Protein AF-A0A023JEJ4-F1 (afdb_monomer_lite)

Radius of gyration: 18.6 Å; chains: 1; bounding box: 47×25×51 Å

Structure (mmCIF, N/CA/C/O backbone):
data_AF-A0A023JEJ4-F1
#
_entry.id   AF-A0A023JEJ4-F1
#
loop_
_atom_site.group_PDB
_atom_site.id
_atom_site.type_symbol
_atom_site.label_atom_id
_atom_site.label_alt_id
_atom_site.label_comp_id
_atom_site.label_asym_id
_atom_site.label_entity_id
_atom_site.label_seq_id
_atom_site.pdbx_PDB_ins_code
_atom_site.Cartn_x
_atom_site.Cartn_y
_atom_site.Cartn_z
_atom_site.occupancy
_atom_site.B_iso_or_equiv
_atom_site.auth_seq_id
_atom_site.auth_comp_id
_atom_site.auth_asym_id
_atom_site.auth_atom_id
_atom_site.pdbx_PDB_model_num
ATOM 1 N N . MET A 1 1 ? -13.561 -10.469 8.570 1.00 60.84 1 MET A N 1
ATOM 2 C CA . MET A 1 1 ? -13.978 -9.433 9.534 1.00 60.84 1 MET A CA 1
ATOM 3 C C . MET A 1 1 ? -15.117 -8.644 8.912 1.00 60.84 1 MET A C 1
ATOM 5 O O . MET A 1 1 ? -14.986 -8.263 7.757 1.00 60.84 1 MET A O 1
ATOM 9 N N . HIS A 1 2 ? -16.227 -8.456 9.626 1.00 71.94 2 HIS A N 1
ATOM 10 C CA . HIS A 1 2 ? -17.332 -7.608 9.173 1.00 71.94 2 HIS A CA 1
ATOM 11 C C . HIS A 1 2 ? -17.099 -6.191 9.708 1.00 71.94 2 HIS A C 1
ATOM 13 O O . HIS A 1 2 ? -16.907 -6.022 10.910 1.00 71.94 2 HIS A O 1
ATOM 19 N N . TYR A 1 3 ? -17.030 -5.195 8.827 1.00 78.62 3 TYR A N 1
ATOM 20 C CA . TYR A 1 3 ? -16.796 -3.809 9.225 1.00 78.62 3 TYR A CA 1
ATOM 21 C C . TYR A 1 3 ? -18.061 -3.232 9.874 1.00 78.62 3 TYR A C 1
ATOM 23 O O . TYR A 1 3 ? -19.114 -3.211 9.244 1.00 78.62 3 TYR A O 1
ATOM 31 N N . ASN A 1 4 ? -17.961 -2.778 11.127 1.00 87.31 4 ASN A N 1
ATOM 32 C CA . ASN A 1 4 ? -19.052 -2.148 11.864 1.00 87.31 4 ASN A CA 1
ATOM 33 C C . ASN A 1 4 ? -18.646 -0.713 12.216 1.00 87.31 4 ASN A C 1
ATOM 35 O O . ASN A 1 4 ? -17.818 -0.487 13.099 1.00 87.31 4 ASN A O 1
ATOM 39 N N . LEU A 1 5 ? -19.247 0.242 11.508 1.00 84.81 5 LEU A N 1
ATOM 40 C CA . LEU A 1 5 ? -18.954 1.666 11.628 1.00 84.81 5 LEU A CA 1
ATOM 41 C C . LEU A 1 5 ? -19.220 2.203 13.041 1.00 84.81 5 LEU A C 1
ATOM 43 O O . LEU A 1 5 ? -18.373 2.880 13.619 1.00 84.81 5 LEU A O 1
ATOM 47 N N . GLU A 1 6 ? -20.379 1.887 13.621 1.00 88.12 6 GLU A N 1
ATOM 48 C CA . GLU A 1 6 ? -20.760 2.371 14.953 1.00 88.12 6 GLU A CA 1
ATOM 49 C C . GLU A 1 6 ? -19.784 1.874 16.021 1.00 88.12 6 GLU A C 1
ATOM 51 O O . GLU A 1 6 ? -19.322 2.644 16.870 1.00 88.12 6 GLU A O 1
ATOM 56 N N . LYS A 1 7 ? -19.413 0.591 15.938 1.00 91.94 7 LYS A N 1
ATOM 57 C CA . LYS A 1 7 ? -18.435 -0.012 16.841 1.00 91.94 7 LYS A CA 1
ATOM 58 C C . LYS A 1 7 ? -17.049 0.595 16.651 1.00 91.94 7 LYS A C 1
ATOM 60 O O . LYS A 1 7 ? -16.415 0.932 17.646 1.00 91.94 7 LYS A O 1
ATOM 65 N N . PHE A 1 8 ? -16.608 0.803 15.409 1.00 91.19 8 PHE A N 1
ATOM 66 C CA . PHE A 1 8 ? -15.349 1.490 15.120 1.00 91.19 8 PHE A CA 1
ATOM 67 C C . PHE A 1 8 ? -15.288 2.861 15.804 1.00 91.19 8 PHE A C 1
ATOM 69 O O . PHE A 1 8 ? -14.339 3.141 16.532 1.00 91.19 8 PHE A O 1
ATOM 76 N N . PHE A 1 9 ? -16.325 3.690 15.660 1.00 88.19 9 PHE A N 1
ATOM 77 C CA . PHE A 1 9 ? -16.355 5.016 16.282 1.00 88.19 9 PHE A CA 1
ATOM 78 C C . PHE A 1 9 ? -16.380 4.979 17.806 1.00 88.19 9 PHE A C 1
ATOM 80 O O . PHE A 1 9 ? -15.758 5.825 18.454 1.00 88.19 9 PHE A O 1
ATOM 87 N N . LYS A 1 10 ? -17.080 4.005 18.393 1.00 92.38 10 LYS A N 1
ATOM 88 C CA . LYS A 1 10 ? -17.046 3.787 19.841 1.00 92.38 10 LYS A CA 1
ATOM 89 C C . LYS A 1 10 ? -15.619 3.482 20.309 1.00 92.38 10 LYS A C 1
ATOM 91 O O . LYS A 1 10 ? -15.149 4.127 21.244 1.00 92.38 10 LYS A O 1
ATOM 96 N N . LEU A 1 11 ? -14.929 2.578 19.614 1.00 93.88 11 LEU A N 1
ATOM 97 C CA . LEU A 1 11 ? -13.554 2.184 19.921 1.00 93.88 11 LEU A CA 1
ATOM 98 C C . LEU A 1 11 ? -12.563 3.345 19.745 1.00 93.88 11 LEU A C 1
ATOM 100 O O . LEU A 1 11 ? -11.691 3.531 20.590 1.00 93.88 11 LEU A O 1
ATOM 104 N N . VAL A 1 12 ? -12.726 4.177 18.708 1.00 91.50 12 VAL A N 1
ATOM 105 C CA . VAL A 1 12 ? -11.920 5.400 18.522 1.00 91.50 12 VAL A CA 1
ATOM 106 C C . VAL A 1 12 ? -12.085 6.342 19.718 1.00 91.50 12 VAL A C 1
ATOM 108 O O . VAL A 1 12 ? -11.093 6.730 20.331 1.00 91.50 12 VAL A O 1
ATOM 111 N N . LYS A 1 13 ? -13.327 6.643 20.122 1.00 91.50 13 LYS A N 1
ATOM 112 C CA . LYS A 1 13 ? -13.599 7.507 21.286 1.00 91.50 13 LYS A CA 1
ATOM 113 C C . LYS A 1 13 ? -13.030 6.931 22.585 1.00 91.50 13 LYS A C 1
ATOM 115 O O . LYS A 1 13 ? -12.508 7.679 23.407 1.00 91.50 13 LYS A O 1
ATOM 120 N N . GLN A 1 14 ? -13.124 5.614 22.780 1.00 93.56 14 GLN A N 1
ATOM 121 C CA . GLN A 1 14 ? -12.527 4.938 23.935 1.00 93.56 14 GLN A CA 1
ATOM 122 C C . GLN A 1 14 ? -10.999 5.074 23.930 1.00 93.56 14 GLN A C 1
ATOM 124 O O . GLN A 1 14 ? -10.422 5.448 24.950 1.00 93.56 14 GLN A O 1
ATOM 129 N N . SER A 1 15 ? -10.350 4.845 22.784 1.00 92.50 15 SER A N 1
ATOM 130 C CA . SER A 1 15 ? -8.903 5.027 22.633 1.00 92.50 15 SER A CA 1
ATOM 131 C C . SER A 1 15 ? -8.467 6.462 22.940 1.00 92.50 15 SER A C 1
ATOM 133 O O . SER A 1 15 ? -7.445 6.659 23.597 1.00 92.50 15 SER A O 1
ATOM 135 N N . ASP A 1 16 ? -9.218 7.465 22.483 1.00 91.69 16 ASP A N 1
ATOM 136 C CA . ASP A 1 16 ? -8.900 8.872 22.748 1.00 91.69 16 ASP A CA 1
ATOM 137 C C . ASP A 1 16 ? -9.103 9.247 24.223 1.00 91.69 16 ASP A C 1
ATOM 139 O O . ASP A 1 16 ? -8.297 9.993 24.780 1.00 91.69 16 ASP A O 1
ATOM 143 N N . ASN A 1 17 ? -10.107 8.673 24.895 1.00 93.94 17 ASN A N 1
ATOM 144 C CA . ASN A 1 17 ? -10.289 8.846 26.337 1.00 93.94 17 ASN A CA 1
ATOM 145 C C . ASN A 1 17 ? -9.079 8.313 27.123 1.00 93.94 17 ASN A C 1
ATOM 147 O O . ASN A 1 17 ? -8.536 9.031 27.960 1.00 93.94 17 ASN A O 1
ATOM 151 N N . PHE A 1 18 ? -8.590 7.109 26.804 1.00 92.88 18 PHE A N 1
ATOM 152 C CA . PHE A 1 18 ? -7.376 6.568 27.430 1.00 92.88 18 PHE A CA 1
ATOM 153 C C . PHE A 1 18 ? -6.158 7.477 27.212 1.00 92.88 18 PHE A C 1
ATOM 155 O O . PHE A 1 18 ? -5.448 7.793 28.167 1.00 92.88 18 PHE A O 1
ATOM 162 N N . ARG A 1 19 ? -5.963 7.982 25.985 1.00 90.81 19 ARG A N 1
ATOM 163 C CA . ARG A 1 19 ? -4.881 8.937 25.681 1.00 90.81 19 ARG A CA 1
ATOM 164 C C . ARG A 1 19 ? -4.990 10.224 26.496 1.00 90.81 19 ARG A C 1
ATOM 166 O O . ARG A 1 19 ? -3.980 10.701 26.999 1.00 90.81 19 ARG A O 1
ATOM 173 N N . SER A 1 20 ? -6.199 10.765 26.663 1.00 93.19 20 SER A N 1
ATOM 174 C CA . SER A 1 20 ? -6.434 11.982 27.459 1.00 93.19 20 SER A CA 1
ATOM 175 C C . SER A 1 20 ? -6.088 11.816 28.946 1.00 93.19 20 SER A C 1
ATOM 177 O O . SER A 1 20 ? -5.822 12.795 29.636 1.00 93.19 20 SER A O 1
ATOM 179 N N . GLN A 1 21 ? -6.045 10.571 29.424 1.00 94.00 21 GLN A N 1
ATOM 180 C CA . GLN A 1 21 ? -5.665 10.196 30.785 1.00 94.00 21 GLN A CA 1
ATOM 181 C C . GLN A 1 21 ? -4.184 9.785 30.895 1.00 94.00 21 GLN A C 1
ATOM 183 O O . GLN A 1 21 ? -3.783 9.217 31.907 1.00 94.00 21 GLN A O 1
ATOM 188 N N . ASN A 1 22 ? -3.364 10.050 29.867 1.00 92.75 22 ASN A N 1
ATOM 189 C CA . ASN A 1 22 ? -1.965 9.612 29.770 1.00 92.75 22 ASN A CA 1
ATOM 190 C C . ASN A 1 22 ? -1.769 8.088 29.916 1.00 92.75 22 ASN A C 1
ATOM 192 O O . ASN A 1 22 ? -0.703 7.636 30.332 1.00 92.75 22 ASN A O 1
ATOM 196 N N . THR A 1 23 ? -2.771 7.288 29.542 1.00 94.25 23 THR A N 1
ATOM 197 C CA . THR A 1 23 ? -2.645 5.829 29.409 1.00 94.25 23 THR A CA 1
ATOM 198 C C . THR A 1 23 ? -2.892 5.402 27.954 1.00 94.25 23 THR A C 1
ATOM 200 O O . THR A 1 23 ? -3.078 6.223 27.052 1.00 94.25 23 THR A O 1
ATOM 203 N N . SER A 1 24 ? -2.843 4.098 27.691 1.00 91.31 24 SER A N 1
ATOM 204 C CA . SER A 1 24 ? -3.059 3.510 26.375 1.00 91.31 24 SER A CA 1
ATOM 205 C C . SER A 1 24 ? -4.074 2.386 26.450 1.00 91.31 24 SER A C 1
ATOM 207 O O . SER A 1 24 ? -3.960 1.482 27.274 1.00 91.31 24 SER A O 1
ATOM 209 N N . MET A 1 25 ? -4.996 2.377 25.488 1.00 93.81 25 MET A N 1
ATOM 210 C CA . MET A 1 25 ? -5.942 1.282 25.294 1.00 93.81 25 MET A CA 1
ATOM 211 C C . MET A 1 25 ? -5.242 -0.080 25.175 1.00 93.81 25 MET A C 1
ATOM 213 O O . MET A 1 25 ? -5.768 -1.078 25.639 1.00 93.81 25 MET A O 1
ATOM 217 N N . TYR A 1 26 ? -4.023 -0.129 24.627 1.00 92.69 26 TYR A N 1
ATOM 218 C CA . TYR A 1 26 ? -3.241 -1.366 24.550 1.00 92.69 26 TYR A CA 1
ATOM 219 C C . TYR A 1 26 ? -2.913 -1.968 25.927 1.00 92.69 26 TYR A C 1
ATOM 221 O O . TYR A 1 26 ? -2.804 -3.187 26.061 1.00 92.69 26 TYR A O 1
ATOM 229 N N . HIS A 1 27 ? -2.720 -1.132 26.948 1.00 92.12 27 HIS A N 1
ATOM 230 C CA . HIS A 1 27 ? -2.411 -1.597 28.298 1.00 92.12 27 HIS A CA 1
ATOM 231 C C . HIS A 1 27 ? -3.674 -1.930 29.093 1.00 92.12 27 HIS A C 1
ATOM 233 O O . HIS A 1 27 ? -3.670 -2.916 29.825 1.00 92.12 27 HIS A O 1
ATOM 239 N N . GLU A 1 28 ? -4.739 -1.153 28.898 1.00 93.38 28 GLU A N 1
ATOM 240 C CA . GLU A 1 28 ? -5.972 -1.243 29.688 1.00 93.38 28 GLU A CA 1
ATOM 241 C C . GLU A 1 28 ? -6.990 -2.243 29.112 1.00 93.38 28 GLU A C 1
ATOM 243 O O . GLU A 1 28 ? -7.629 -2.980 29.859 1.00 93.38 28 GLU A O 1
ATOM 248 N N . ASP A 1 29 ? -7.130 -2.306 27.783 1.00 92.69 29 ASP A N 1
ATOM 249 C CA . ASP A 1 29 ? -8.083 -3.177 27.087 1.00 92.69 29 ASP A CA 1
ATOM 250 C C . ASP A 1 29 ? -7.527 -3.660 25.737 1.00 92.69 29 ASP A C 1
ATOM 252 O O . ASP A 1 29 ? -7.792 -3.117 24.658 1.00 92.69 29 ASP A O 1
ATOM 256 N N . LYS A 1 30 ? -6.730 -4.731 25.801 1.00 94.56 30 LYS A N 1
ATOM 257 C CA . LYS A 1 30 ? -6.097 -5.338 24.622 1.00 94.56 30 LYS A CA 1
ATOM 258 C C . LYS A 1 30 ? -7.101 -5.825 23.584 1.00 94.56 30 LYS A C 1
ATOM 260 O O . LYS A 1 30 ? -6.799 -5.768 22.395 1.00 94.56 30 LYS A O 1
ATOM 265 N N . THR A 1 31 ? -8.248 -6.343 24.014 1.00 94.81 31 THR A N 1
ATOM 266 C CA . THR A 1 31 ? -9.234 -6.933 23.101 1.00 94.81 31 THR A CA 1
ATOM 267 C C . THR A 1 31 ? -9.816 -5.848 22.212 1.00 94.81 31 THR A C 1
ATOM 269 O O . THR A 1 31 ? -9.729 -5.946 20.986 1.00 94.81 31 THR A O 1
ATOM 272 N N . ASP A 1 32 ? -10.316 -4.778 22.829 1.00 94.56 32 ASP A N 1
ATOM 273 C CA . ASP A 1 32 ? -10.882 -3.651 22.099 1.00 94.56 32 ASP A CA 1
ATOM 274 C C . ASP A 1 32 ? -9.792 -2.900 21.303 1.00 94.56 32 ASP A C 1
ATOM 276 O O . ASP A 1 32 ? -10.049 -2.444 20.187 1.00 94.56 32 ASP A O 1
ATOM 280 N N . PHE A 1 33 ? -8.545 -2.847 21.797 1.00 94.81 33 PHE A N 1
ATOM 281 C CA . PHE A 1 33 ? -7.407 -2.316 21.036 1.00 94.81 33 PHE A CA 1
ATOM 282 C C . PHE A 1 33 ? -7.146 -3.095 19.738 1.00 94.81 33 PHE A C 1
ATOM 284 O O . PHE A 1 33 ? -7.029 -2.496 18.667 1.00 94.81 33 PHE A O 1
ATOM 291 N N . PHE A 1 34 ? -7.043 -4.427 19.804 1.00 95.00 34 PHE A N 1
ATOM 292 C CA . PHE A 1 34 ? -6.793 -5.239 18.610 1.00 95.00 34 PHE A CA 1
ATOM 293 C C . PHE A 1 34 ? -7.977 -5.212 17.647 1.00 95.00 34 PHE A C 1
ATOM 295 O O . PHE A 1 34 ? -7.781 -5.237 16.429 1.00 95.00 34 PHE A O 1
ATOM 302 N N . GLU A 1 35 ? -9.198 -5.100 18.165 1.00 95.06 35 GLU A N 1
ATOM 303 C CA . GLU A 1 35 ? -10.361 -4.895 17.317 1.00 95.06 35 GLU A CA 1
ATOM 304 C C . GLU A 1 35 ? -10.312 -3.531 16.610 1.00 95.06 35 GLU A C 1
ATOM 306 O O . GLU A 1 35 ? -10.489 -3.471 15.389 1.00 95.06 35 GLU A O 1
ATOM 311 N N . LEU A 1 36 ? -9.984 -2.448 17.321 1.00 93.88 36 LEU A N 1
ATOM 312 C CA . LEU A 1 36 ? -9.784 -1.127 16.720 1.00 93.88 36 LEU A CA 1
ATOM 313 C C . LEU A 1 36 ? -8.715 -1.165 15.622 1.00 93.88 36 LEU A C 1
ATOM 315 O O . LEU A 1 36 ? -8.950 -0.676 14.514 1.00 93.88 36 LEU A O 1
ATOM 319 N N . LEU A 1 37 ? -7.570 -1.792 15.903 1.00 92.94 37 LEU A N 1
ATOM 320 C CA . LEU A 1 37 ? -6.488 -1.966 14.937 1.00 92.94 37 LEU A CA 1
ATOM 321 C C . LEU A 1 37 ? -6.970 -2.717 13.689 1.00 92.94 37 LEU A C 1
ATOM 323 O O . LEU A 1 37 ? -6.660 -2.322 12.566 1.00 92.94 37 LEU A O 1
ATOM 327 N N . SER A 1 38 ? -7.777 -3.765 13.865 1.00 93.12 38 SER A N 1
ATOM 328 C CA . SER A 1 38 ? -8.318 -4.529 12.740 1.00 93.12 38 SER A CA 1
ATOM 329 C C . SER A 1 38 ? -9.231 -3.685 11.838 1.00 93.12 38 SER A C 1
ATOM 331 O O . SER A 1 38 ? -9.120 -3.772 10.612 1.00 93.12 38 SER A O 1
ATOM 333 N N . TYR A 1 39 ? -10.054 -2.791 12.406 1.00 92.00 39 TYR A N 1
ATOM 334 C CA . TYR A 1 39 ? -10.864 -1.853 11.616 1.00 92.00 39 TYR A CA 1
ATOM 335 C C . TYR A 1 39 ? -9.974 -0.860 10.864 1.00 92.00 39 TYR A C 1
ATOM 337 O O . TYR A 1 39 ? -10.194 -0.612 9.678 1.00 92.00 39 TYR A O 1
ATOM 345 N N . GLN A 1 40 ? -8.953 -0.318 11.534 1.00 91.81 40 GLN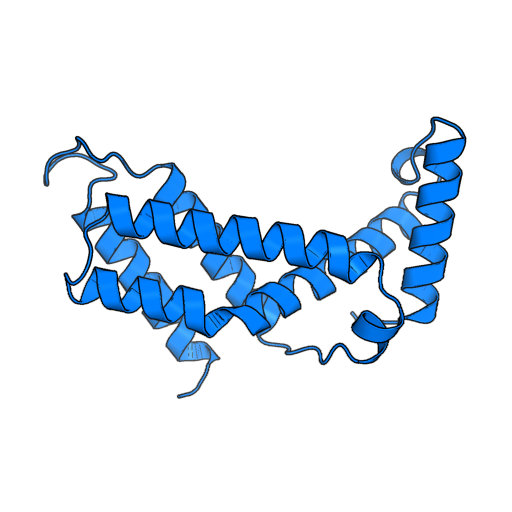 A N 1
ATOM 346 C CA . GLN A 1 40 ? -8.016 0.626 10.926 1.00 91.81 40 GLN A CA 1
ATOM 347 C C . GLN A 1 40 ? -7.276 0.001 9.740 1.00 91.81 40 GLN A C 1
ATOM 349 O O . GLN A 1 40 ? -7.192 0.634 8.693 1.00 91.81 40 GLN A O 1
ATOM 354 N N . ILE A 1 41 ? -6.822 -1.250 9.858 1.00 92.12 41 ILE A N 1
ATOM 355 C CA . ILE A 1 41 ? -6.171 -1.981 8.759 1.00 92.12 41 ILE A CA 1
ATOM 356 C C . ILE A 1 41 ? -7.107 -2.107 7.551 1.00 92.12 41 ILE A C 1
ATOM 358 O O . ILE A 1 41 ? -6.690 -1.873 6.418 1.00 92.12 41 ILE A O 1
ATOM 362 N N . VAL A 1 42 ? -8.383 -2.445 7.770 1.00 92.31 42 VAL A N 1
ATOM 363 C CA . VAL A 1 42 ? -9.371 -2.560 6.684 1.00 92.31 42 VAL A CA 1
ATOM 364 C C . VAL A 1 42 ? -9.576 -1.221 5.967 1.00 92.31 42 VAL A C 1
ATOM 366 O O . VAL A 1 42 ? -9.622 -1.200 4.734 1.00 92.31 42 VAL A O 1
ATOM 369 N N . ILE A 1 43 ? -9.659 -0.116 6.715 1.00 91.56 43 ILE A N 1
ATOM 370 C CA . ILE A 1 43 ? -9.781 1.238 6.156 1.00 91.56 43 ILE A CA 1
ATOM 371 C C . ILE A 1 43 ? -8.532 1.593 5.343 1.00 91.56 43 ILE A C 1
ATOM 373 O O . ILE A 1 43 ? -8.659 1.976 4.181 1.00 91.56 43 ILE A O 1
ATOM 377 N N . CYS A 1 44 ? -7.337 1.414 5.921 1.00 93.12 44 CYS A N 1
ATOM 378 C CA . CYS A 1 44 ? -6.067 1.692 5.249 1.00 93.12 44 CYS A CA 1
ATOM 379 C C . CYS A 1 44 ? -5.983 0.948 3.916 1.00 93.12 44 CYS A C 1
ATOM 381 O O . CYS A 1 44 ? -5.775 1.574 2.877 1.00 93.12 44 CYS A O 1
ATOM 383 N N . ASN A 1 45 ? -6.233 -0.365 3.928 1.00 94.75 45 ASN A N 1
ATOM 384 C CA . ASN A 1 45 ? -6.144 -1.184 2.725 1.00 94.75 45 ASN A CA 1
ATOM 385 C C . ASN A 1 45 ? -7.060 -0.665 1.607 1.00 94.75 45 ASN A C 1
ATOM 387 O O . ASN A 1 45 ? -6.672 -0.597 0.443 1.00 94.75 45 ASN A O 1
ATOM 391 N N . ASN A 1 46 ? -8.280 -0.257 1.958 1.00 93.50 46 ASN A N 1
ATOM 392 C CA . ASN A 1 46 ? -9.246 0.243 0.982 1.00 93.50 46 ASN A CA 1
ATOM 393 C C . ASN A 1 46 ? -8.898 1.621 0.426 1.00 93.50 46 ASN A C 1
ATOM 395 O O . ASN A 1 46 ? -9.223 1.912 -0.723 1.00 93.50 46 ASN A O 1
ATOM 399 N N . ILE A 1 47 ? -8.218 2.462 1.198 1.00 93.38 47 ILE A N 1
ATOM 400 C CA . ILE A 1 47 ? -7.745 3.751 0.694 1.00 93.38 47 ILE A CA 1
ATOM 401 C C . ILE A 1 47 ? -6.580 3.536 -0.280 1.00 93.38 47 ILE A C 1
ATOM 403 O O . ILE A 1 47 ? -6.627 4.064 -1.387 1.00 93.38 47 ILE A O 1
ATOM 407 N N . PHE A 1 48 ? -5.627 2.652 0.037 1.00 94.81 48 PHE A N 1
ATOM 408 C CA . PHE A 1 48 ? -4.611 2.214 -0.934 1.00 94.81 48 PHE A CA 1
ATOM 409 C C . PHE A 1 48 ? -5.238 1.641 -2.211 1.00 94.81 48 PHE A C 1
ATOM 411 O O . PHE A 1 48 ? -4.799 1.947 -3.317 1.00 94.81 48 PHE A O 1
ATOM 418 N N . TRP A 1 49 ? -6.304 0.849 -2.079 1.00 95.19 49 TRP A N 1
ATOM 419 C CA . TRP A 1 49 ? -7.035 0.320 -3.228 1.00 95.19 49 TRP A CA 1
ATOM 420 C C . TRP A 1 49 ? -7.671 1.410 -4.099 1.00 95.19 49 TRP A C 1
ATOM 422 O O . TRP A 1 49 ? -7.684 1.287 -5.326 1.00 95.19 49 TRP A O 1
ATOM 432 N N . LYS A 1 50 ? -8.191 2.490 -3.509 1.00 93.25 50 LYS A N 1
ATOM 433 C CA . LYS A 1 50 ? -8.727 3.631 -4.271 1.00 93.25 50 LYS A CA 1
ATOM 434 C C . LYS A 1 50 ? -7.636 4.332 -5.083 1.00 93.25 50 LYS A C 1
ATOM 436 O O . LYS A 1 50 ? -7.883 4.685 -6.232 1.00 93.25 50 LYS A O 1
ATOM 441 N N . GLU A 1 51 ? -6.424 4.412 -4.542 1.00 94.62 51 GLU A N 1
ATOM 442 C CA . GLU A 1 51 ? -5.253 5.008 -5.199 1.00 94.62 51 GLU A CA 1
ATOM 443 C C . GLU A 1 51 ? -4.517 4.050 -6.155 1.00 94.62 51 GLU A C 1
ATOM 445 O O . GLU A 1 51 ? -3.534 4.436 -6.787 1.00 94.62 51 GLU A O 1
ATOM 450 N N . ARG A 1 52 ? -4.987 2.802 -6.315 1.00 95.00 52 ARG A N 1
ATOM 451 C CA . ARG A 1 52 ? -4.265 1.729 -7.028 1.00 95.00 52 ARG A CA 1
ATOM 452 C C . ARG A 1 52 ? -3.757 2.102 -8.417 1.00 95.00 52 ARG A C 1
ATOM 454 O O . ARG A 1 52 ? -2.680 1.670 -8.812 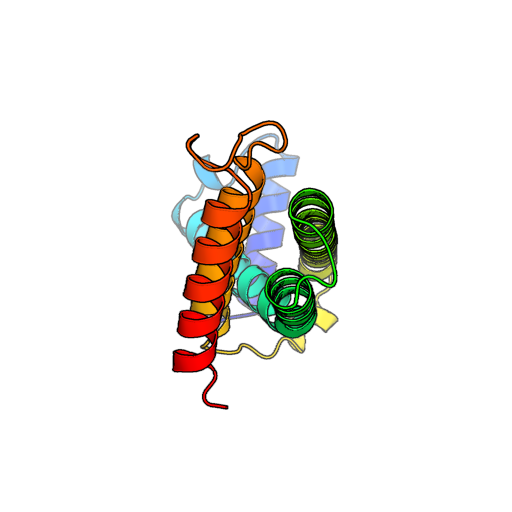1.00 95.00 52 ARG A O 1
ATOM 461 N N . PHE A 1 53 ? -4.527 2.890 -9.166 1.00 95.81 53 PHE A N 1
ATOM 462 C CA . PHE A 1 53 ? -4.160 3.250 -10.531 1.00 95.81 53 PHE A CA 1
ATOM 463 C C . PHE A 1 53 ? -2.974 4.209 -10.582 1.00 95.81 53 PHE A C 1
ATOM 465 O O . PHE A 1 53 ? -2.233 4.156 -11.557 1.00 95.81 53 PHE A O 1
ATOM 472 N N . LYS A 1 54 ? -2.743 5.017 -9.539 1.00 97.56 54 LYS A N 1
ATOM 473 C CA . LYS A 1 54 ? -1.542 5.857 -9.447 1.00 97.56 54 LYS A CA 1
ATOM 474 C C . LYS A 1 54 ? -0.298 4.983 -9.329 1.00 97.56 54 LYS A C 1
ATOM 476 O O . LYS A 1 54 ? 0.582 5.077 -10.171 1.00 97.56 54 LYS A O 1
ATOM 481 N N . PHE A 1 55 ? -0.299 4.034 -8.389 1.00 97.50 55 PHE A N 1
ATOM 482 C CA . PHE A 1 55 ? 0.786 3.056 -8.254 1.00 97.50 55 PHE A CA 1
ATOM 483 C C . PHE A 1 55 ? 1.024 2.278 -9.555 1.00 97.50 55 PHE A C 1
ATOM 485 O O . PHE A 1 55 ? 2.157 2.158 -10.005 1.00 97.50 55 PHE A O 1
ATOM 492 N N . ILE A 1 56 ? -0.041 1.756 -10.175 1.00 97.25 56 ILE A N 1
ATOM 493 C CA . ILE A 1 56 ? 0.064 0.994 -11.430 1.00 97.25 56 ILE A CA 1
ATOM 494 C C . ILE A 1 56 ? 0.635 1.852 -12.563 1.00 97.25 56 ILE A C 1
ATOM 496 O O . ILE A 1 56 ? 1.438 1.352 -13.345 1.00 97.25 56 ILE A O 1
ATOM 500 N N . THR A 1 57 ? 0.252 3.125 -12.642 1.00 98.00 57 THR A N 1
ATOM 501 C CA . THR A 1 57 ? 0.760 4.043 -13.667 1.00 98.00 57 THR A CA 1
ATOM 502 C C . THR A 1 57 ? 2.265 4.246 -13.525 1.00 98.00 57 THR A C 1
ATOM 504 O O . THR A 1 57 ? 2.983 4.053 -14.503 1.00 98.00 57 THR A O 1
ATOM 507 N N . GLU A 1 58 ? 2.756 4.538 -12.318 1.00 98.38 58 GLU A N 1
ATOM 508 C CA . GLU A 1 58 ? 4.198 4.717 -12.090 1.00 98.38 58 GLU A CA 1
ATOM 509 C C . GLU A 1 58 ? 4.986 3.423 -12.322 1.00 98.38 58 GLU A C 1
ATOM 511 O O . GLU A 1 58 ? 6.046 3.444 -12.944 1.00 98.38 58 GLU A O 1
ATOM 516 N N . MET A 1 59 ? 4.430 2.270 -11.929 1.00 98.50 59 MET A N 1
ATOM 517 C CA . MET A 1 59 ? 5.023 0.969 -12.251 1.00 98.50 59 MET A CA 1
ATOM 518 C C . MET A 1 59 ? 5.198 0.779 -13.764 1.00 98.50 59 MET A C 1
ATOM 520 O O . MET A 1 59 ? 6.250 0.321 -14.200 1.00 98.50 59 MET A O 1
ATOM 524 N N . TYR A 1 60 ? 4.198 1.124 -14.580 1.00 98.38 60 TYR A N 1
ATOM 525 C CA . TYR A 1 60 ? 4.307 0.973 -16.033 1.00 98.38 60 TYR A CA 1
ATOM 526 C C . TYR A 1 60 ? 5.267 1.969 -16.674 1.00 98.38 60 TYR A C 1
ATOM 528 O O . TYR A 1 60 ? 6.036 1.547 -17.534 1.00 98.38 60 TYR A O 1
ATOM 536 N N . LYS A 1 61 ? 5.277 3.235 -16.241 1.00 98.62 61 LYS A N 1
ATOM 537 C CA . LYS A 1 61 ? 6.261 4.220 -16.716 1.00 98.62 61 LYS A CA 1
ATOM 538 C C . LYS A 1 61 ? 7.687 3.716 -16.512 1.00 98.62 61 LYS A C 1
ATOM 540 O O . LYS A 1 61 ? 8.485 3.739 -17.442 1.00 98.62 61 LYS A O 1
ATOM 545 N N . PHE A 1 62 ? 7.978 3.173 -15.331 1.00 98.56 62 PHE A N 1
ATOM 546 C CA . PHE A 1 62 ? 9.300 2.637 -15.023 1.00 98.56 62 PHE A CA 1
ATOM 547 C C . PHE A 1 62 ? 9.658 1.404 -15.870 1.00 98.56 62 PHE A C 1
ATOM 549 O O . PHE A 1 62 ? 10.769 1.290 -16.385 1.00 98.56 62 PHE A O 1
ATOM 556 N N . ILE A 1 63 ? 8.710 0.482 -16.086 1.00 98.31 63 ILE A N 1
ATOM 557 C CA . ILE A 1 63 ? 8.940 -0.689 -16.954 1.00 98.31 63 ILE A CA 1
ATOM 558 C C . ILE A 1 63 ? 9.121 -0.307 -18.426 1.00 98.31 63 ILE A C 1
ATOM 560 O O . ILE A 1 63 ? 9.870 -0.985 -19.130 1.00 98.31 63 ILE A O 1
ATOM 564 N N . ASN A 1 64 ? 8.458 0.755 -18.876 1.00 98.06 64 ASN A N 1
ATOM 565 C CA . ASN A 1 64 ? 8.575 1.285 -20.231 1.00 98.06 64 ASN A CA 1
ATOM 566 C C . ASN A 1 64 ? 9.772 2.228 -20.413 1.00 98.06 64 ASN A C 1
ATOM 568 O O . ASN A 1 64 ? 9.942 2.761 -21.506 1.00 98.06 64 ASN A O 1
ATOM 572 N N . GLU A 1 65 ? 10.584 2.424 -19.370 1.00 97.50 65 GLU A N 1
ATOM 573 C CA . GLU A 1 65 ? 11.761 3.302 -19.392 1.00 97.50 65 GLU A CA 1
ATOM 574 C C . GLU A 1 65 ? 11.401 4.775 -19.666 1.00 97.50 65 GLU A C 1
ATOM 576 O O . GLU A 1 65 ? 12.192 5.533 -20.220 1.00 97.50 65 GLU A O 1
ATOM 581 N N . GLU A 1 66 ? 10.188 5.184 -19.274 1.00 98.44 66 GLU A N 1
ATOM 582 C CA . GLU A 1 66 ? 9.734 6.581 -19.310 1.00 98.44 66 GLU A CA 1
ATOM 583 C C . GLU A 1 66 ? 10.292 7.399 -18.134 1.00 98.44 66 GLU A C 1
ATOM 585 O O . GLU A 1 66 ? 10.393 8.618 -18.241 1.00 98.44 66 GLU A O 1
ATOM 590 N N . ILE A 1 67 ? 10.625 6.721 -17.032 1.00 98.25 67 ILE A N 1
ATOM 591 C CA . ILE A 1 67 ? 11.282 7.255 -15.832 1.00 98.25 67 ILE A CA 1
ATOM 592 C C . ILE A 1 67 ? 12.368 6.275 -15.382 1.00 98.25 67 ILE A C 1
ATOM 594 O O . ILE A 1 67 ? 12.251 5.069 -15.643 1.00 98.25 67 ILE A O 1
ATOM 598 N N . ASP A 1 68 ? 13.399 6.772 -14.704 1.00 97.25 68 ASP A N 1
ATOM 599 C CA . ASP A 1 68 ? 14.453 5.933 -14.121 1.00 97.25 68 ASP A CA 1
ATOM 600 C C . ASP A 1 68 ? 14.079 5.371 -12.730 1.00 97.25 68 ASP A C 1
ATOM 602 O O . ASP A 1 68 ? 12.975 5.578 -12.215 1.00 97.25 68 ASP A O 1
ATOM 606 N N . ALA A 1 69 ? 14.976 4.581 -12.130 1.00 97.00 69 ALA A N 1
ATOM 607 C CA . ALA A 1 69 ? 14.731 3.945 -10.834 1.00 97.00 69 ALA A CA 1
ATOM 608 C C . ALA A 1 69 ? 14.659 4.933 -9.658 1.00 97.00 69 ALA A C 1
ATOM 610 O O . ALA A 1 69 ? 13.939 4.670 -8.686 1.00 97.00 69 ALA A O 1
ATOM 611 N N . GLU A 1 70 ? 15.379 6.053 -9.731 1.00 96.88 70 GLU A N 1
ATOM 612 C CA . GLU A 1 70 ? 15.367 7.081 -8.691 1.00 96.88 70 GLU A CA 1
ATOM 613 C C . GLU A 1 70 ? 14.052 7.865 -8.750 1.00 96.88 70 GLU A C 1
ATOM 615 O O . GLU A 1 70 ? 13.359 7.995 -7.736 1.00 96.88 70 GLU A O 1
ATOM 620 N N . GLU A 1 71 ? 13.652 8.301 -9.946 1.00 98.06 71 GLU A N 1
ATOM 621 C CA . GLU A 1 71 ? 12.354 8.924 -10.204 1.00 98.06 71 GLU A CA 1
ATOM 622 C C . GLU A 1 71 ? 11.205 8.005 -9.773 1.00 98.06 71 GLU A C 1
ATOM 624 O O . GLU A 1 71 ? 10.326 8.423 -9.017 1.00 98.06 71 GLU A O 1
ATOM 629 N N . PHE A 1 72 ? 11.239 6.728 -10.168 1.00 98.38 72 PHE A N 1
ATOM 630 C CA . PHE A 1 72 ? 10.238 5.744 -9.759 1.00 98.38 72 PHE A CA 1
ATOM 631 C C . PHE A 1 72 ? 10.135 5.603 -8.234 1.00 98.38 72 PHE A C 1
ATOM 633 O O . PHE A 1 72 ? 9.028 5.610 -7.683 1.00 98.38 72 PHE A O 1
ATOM 640 N N . SER A 1 73 ? 11.273 5.485 -7.545 1.00 97.62 73 SER A N 1
ATOM 641 C CA . SER A 1 73 ? 11.304 5.356 -6.085 1.00 97.62 73 SER A CA 1
ATOM 642 C C . SER A 1 73 ? 10.696 6.591 -5.421 1.00 97.62 73 SER A C 1
ATOM 644 O O . SER A 1 73 ? 9.811 6.459 -4.571 1.00 97.62 73 SER A O 1
ATOM 646 N N . ASN A 1 74 ? 11.079 7.789 -5.868 1.00 97.12 74 ASN A N 1
ATOM 647 C CA . ASN A 1 74 ? 10.540 9.051 -5.365 1.00 97.12 74 ASN A CA 1
ATOM 648 C C . ASN A 1 74 ? 9.020 9.170 -5.573 1.00 97.12 74 ASN A C 1
ATOM 650 O O . ASN A 1 74 ? 8.299 9.548 -4.644 1.00 97.12 74 ASN A O 1
ATOM 654 N N . GLU A 1 75 ? 8.509 8.804 -6.749 1.00 97.81 75 GLU A N 1
ATOM 655 C CA . GLU A 1 75 ? 7.076 8.874 -7.058 1.00 97.81 75 GLU A CA 1
ATOM 656 C C . GLU A 1 75 ? 6.248 7.884 -6.225 1.00 97.81 75 GLU A C 1
ATOM 658 O O . GLU A 1 75 ? 5.222 8.252 -5.642 1.00 97.81 75 GLU A O 1
ATOM 663 N N . ILE A 1 76 ? 6.703 6.635 -6.077 1.00 96.81 76 ILE A N 1
ATOM 664 C CA . ILE A 1 76 ? 6.022 5.638 -5.233 1.00 96.81 76 ILE A CA 1
ATOM 665 C C . ILE A 1 76 ? 5.980 6.095 -3.771 1.00 96.81 76 ILE A C 1
ATOM 667 O O . ILE A 1 76 ? 4.930 5.996 -3.119 1.00 96.81 76 ILE A O 1
ATOM 671 N N . TRP A 1 77 ? 7.080 6.659 -3.269 1.00 95.44 77 TRP A N 1
ATOM 672 C CA . TRP A 1 77 ? 7.136 7.284 -1.948 1.00 95.44 77 TRP A CA 1
ATOM 673 C C . TRP A 1 77 ? 6.159 8.452 -1.811 1.00 95.44 77 TRP A C 1
ATOM 675 O O . TRP A 1 77 ? 5.438 8.545 -0.811 1.00 95.44 77 TRP A O 1
ATOM 685 N N . GLY A 1 78 ? 6.092 9.320 -2.820 1.00 96.62 78 GLY A N 1
ATOM 686 C CA . GLY A 1 78 ? 5.159 10.441 -2.876 1.00 96.62 78 GLY A CA 1
ATOM 687 C C . GLY A 1 78 ? 3.704 9.983 -2.782 1.00 96.62 78 GLY A C 1
ATOM 688 O O . GLY A 1 78 ? 2.950 10.460 -1.925 1.00 96.62 78 GLY A O 1
ATOM 689 N N . ILE A 1 79 ? 3.318 8.991 -3.590 1.00 97.38 79 ILE A N 1
ATOM 690 C CA . ILE A 1 79 ? 1.968 8.413 -3.569 1.00 97.38 79 ILE A CA 1
ATOM 691 C C . ILE A 1 79 ? 1.681 7.773 -2.206 1.00 97.38 79 ILE A C 1
ATOM 693 O O . ILE A 1 79 ? 0.602 7.989 -1.643 1.00 97.38 79 ILE A O 1
ATOM 697 N N . ARG A 1 80 ? 2.630 7.014 -1.640 1.00 95.44 80 ARG A N 1
ATOM 698 C CA . ARG A 1 80 ? 2.480 6.383 -0.320 1.00 95.44 80 ARG A CA 1
ATOM 699 C C . ARG A 1 80 ? 2.233 7.424 0.767 1.00 95.44 80 ARG A C 1
ATOM 701 O O . ARG A 1 80 ? 1.273 7.287 1.523 1.00 95.44 80 ARG A O 1
ATOM 708 N N . ASN A 1 81 ? 3.049 8.471 0.827 1.00 94.81 81 ASN A N 1
ATOM 709 C CA . ASN A 1 81 ? 2.931 9.521 1.838 1.00 94.81 81 ASN A CA 1
ATOM 710 C C . ASN A 1 81 ? 1.605 10.276 1.714 1.00 94.81 81 ASN A C 1
ATOM 712 O O . ASN A 1 81 ? 0.894 10.426 2.707 1.00 94.81 81 ASN A O 1
ATOM 716 N N . TYR A 1 82 ? 1.215 10.654 0.494 1.00 95.06 82 TYR A N 1
ATOM 717 C CA . TYR A 1 82 ? -0.092 11.260 0.234 1.00 95.06 82 TYR A CA 1
ATOM 718 C C . TYR A 1 82 ? -1.250 10.357 0.693 1.00 95.06 82 TYR A C 1
ATOM 720 O O . TYR A 1 82 ? -2.196 10.811 1.346 1.00 95.06 82 TYR A O 1
ATOM 728 N N . THR A 1 83 ? -1.164 9.059 0.392 1.00 94.12 83 THR A N 1
ATOM 729 C CA . THR A 1 83 ? -2.175 8.067 0.783 1.00 94.12 83 THR A CA 1
ATOM 730 C C . THR A 1 83 ? -2.263 7.953 2.305 1.00 94.12 83 THR A C 1
ATOM 732 O O . THR A 1 83 ? -3.360 7.948 2.861 1.00 94.12 83 THR A O 1
ATOM 735 N N . MET A 1 84 ? -1.124 7.929 3.002 1.00 92.31 84 MET A N 1
ATOM 736 C CA . MET A 1 84 ? -1.068 7.885 4.466 1.00 92.31 84 MET A CA 1
ATOM 737 C C . MET A 1 84 ? -1.655 9.143 5.113 1.00 92.31 84 MET A C 1
ATOM 739 O O . MET A 1 84 ? -2.443 9.029 6.051 1.00 92.31 84 MET A O 1
ATOM 743 N N . SER A 1 85 ? -1.360 10.334 4.587 1.00 92.38 85 SER A N 1
ATOM 744 C CA . SER A 1 85 ? -2.003 11.574 5.044 1.00 92.38 85 SER A CA 1
ATOM 745 C C . SER A 1 85 ? -3.520 11.530 4.841 1.00 92.38 85 SER A C 1
ATOM 747 O O . SER A 1 85 ? -4.279 11.835 5.760 1.00 92.38 85 SER A O 1
AT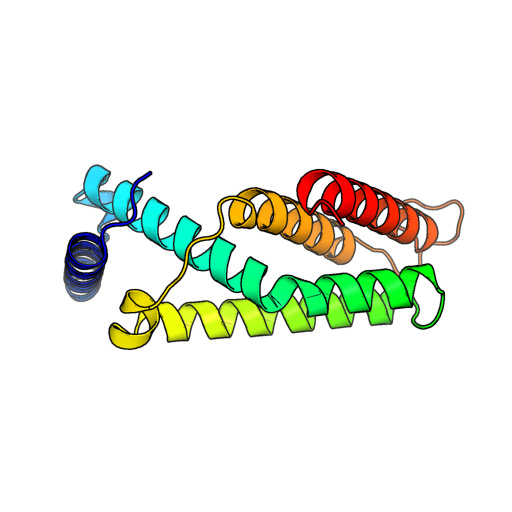OM 749 N N . THR A 1 86 ? -3.968 11.050 3.677 1.00 89.56 86 THR A N 1
ATOM 750 C CA . THR A 1 86 ? -5.395 10.876 3.367 1.00 89.56 86 THR A CA 1
ATOM 751 C C . THR A 1 86 ? -6.070 9.918 4.349 1.00 89.56 86 THR A C 1
ATOM 753 O O . THR A 1 86 ? -7.174 10.191 4.814 1.00 89.56 86 THR A O 1
ATOM 756 N N . ILE A 1 87 ? -5.412 8.813 4.714 1.00 90.25 87 ILE A N 1
ATOM 757 C CA . ILE A 1 87 ? -5.905 7.853 5.712 1.00 90.25 87 ILE A CA 1
ATOM 758 C C . ILE A 1 87 ? -6.147 8.533 7.066 1.00 90.25 87 ILE A C 1
ATOM 760 O O . ILE A 1 87 ? -7.190 8.307 7.685 1.00 90.25 87 ILE A O 1
ATOM 764 N N . GLU A 1 88 ? -5.212 9.360 7.533 1.00 88.56 88 GLU A N 1
ATOM 765 C CA . GLU A 1 88 ? -5.319 10.028 8.835 1.00 88.56 88 GLU A CA 1
ATOM 766 C C . GLU A 1 88 ? -6.441 11.072 8.886 1.00 88.56 88 GLU A C 1
ATOM 768 O O . GLU A 1 88 ? -7.096 11.231 9.920 1.00 88.56 88 GLU A O 1
ATOM 773 N N . GLU A 1 89 ? -6.721 11.747 7.771 1.00 86.88 89 GLU A N 1
ATOM 774 C CA . GLU A 1 89 ? -7.898 12.611 7.640 1.00 86.88 89 GLU A CA 1
ATOM 775 C C . GLU A 1 89 ? -9.192 11.793 7.569 1.00 86.88 89 GLU A C 1
ATOM 777 O O . GLU A 1 89 ? -10.169 12.094 8.256 1.00 86.88 89 GLU A O 1
ATOM 782 N N . PHE A 1 90 ? -9.194 10.718 6.778 1.00 85.88 90 PHE A N 1
ATOM 783 C CA . PHE A 1 90 ? -10.366 9.876 6.548 1.00 85.88 90 PHE A CA 1
ATOM 784 C C . PHE A 1 90 ? -10.847 9.186 7.829 1.00 85.88 90 PHE A C 1
ATOM 786 O O . PHE A 1 90 ? -12.049 9.105 8.071 1.00 85.88 90 PHE A O 1
ATOM 793 N N . LYS A 1 91 ? -9.927 8.743 8.698 1.00 82.19 91 LYS A N 1
ATOM 794 C CA . LYS A 1 91 ? -10.251 8.125 9.999 1.00 82.19 91 LYS A CA 1
ATOM 795 C C . LYS A 1 91 ? -11.027 9.051 10.946 1.00 82.19 91 LYS A C 1
ATOM 797 O O . LYS A 1 91 ? -11.671 8.554 11.867 1.00 82.19 91 LYS A O 1
ATOM 802 N N . LYS A 1 92 ? -10.960 10.371 10.743 1.00 81.44 92 LYS A N 1
ATOM 803 C CA . LYS A 1 92 ? -11.624 11.382 11.583 1.00 81.44 92 LYS A CA 1
ATOM 804 C C . LYS A 1 92 ? -13.004 11.786 11.055 1.00 81.44 92 LYS A C 1
ATOM 806 O O . LYS A 1 92 ? -13.744 12.461 11.765 1.00 81.44 92 LYS A O 1
ATOM 811 N N . ASP A 1 93 ? -13.356 11.378 9.838 1.00 84.81 93 ASP A N 1
ATOM 812 C CA . ASP A 1 93 ? -14.564 11.816 9.141 1.00 84.81 93 ASP A CA 1
ATOM 813 C C . ASP A 1 93 ? -15.609 10.689 9.074 1.00 84.81 93 ASP A C 1
ATOM 815 O O . ASP A 1 93 ? -15.500 9.733 8.300 1.00 84.81 93 ASP A O 1
ATOM 819 N N . PHE A 1 94 ? -16.643 10.810 9.911 1.00 77.88 94 PHE A N 1
ATOM 820 C CA . PHE A 1 94 ? -17.738 9.840 10.011 1.00 77.88 94 PHE A CA 1
ATOM 821 C C . PHE A 1 94 ? -18.505 9.662 8.705 1.00 77.88 94 PHE A C 1
ATOM 823 O O . PHE A 1 94 ? -18.800 8.531 8.318 1.00 77.88 94 PHE A O 1
ATOM 830 N N . GLU A 1 95 ? -18.802 10.755 8.006 1.00 83.00 95 GLU A N 1
ATOM 831 C CA . GLU A 1 95 ? -19.602 10.697 6.784 1.00 83.00 95 GLU A CA 1
ATOM 832 C C . GLU A 1 95 ? -18.820 10.044 5.644 1.00 83.00 95 GLU A C 1
ATOM 834 O O . GLU A 1 95 ? -19.375 9.257 4.871 1.00 83.00 95 GLU A O 1
ATOM 839 N N . LYS A 1 96 ? -17.505 10.278 5.574 1.00 84.25 96 LYS A N 1
ATOM 840 C CA . LYS A 1 96 ? -16.638 9.568 4.625 1.00 84.25 96 LYS A CA 1
ATOM 841 C C . LYS A 1 96 ? -16.557 8.071 4.919 1.00 84.25 96 LYS A C 1
ATOM 843 O O . LYS A 1 96 ? -16.662 7.266 3.993 1.00 84.25 96 LYS A O 1
ATOM 848 N N . LEU A 1 97 ? -16.407 7.685 6.186 1.00 83.50 97 LEU A N 1
ATOM 849 C CA . LEU A 1 97 ? -16.328 6.278 6.593 1.00 83.50 97 LEU A CA 1
ATOM 850 C C . LEU A 1 97 ? -17.646 5.526 6.392 1.00 83.50 97 LEU A C 1
ATOM 852 O O . LEU A 1 97 ? -17.633 4.350 6.033 1.00 83.50 97 LEU A O 1
ATOM 856 N N . LYS A 1 98 ? -18.783 6.206 6.561 1.00 82.31 98 LYS A N 1
ATOM 857 C CA . LYS A 1 98 ? -20.115 5.639 6.320 1.00 82.31 98 LYS A CA 1
ATOM 858 C C . LYS A 1 98 ? -20.318 5.179 4.881 1.00 82.31 98 LYS A C 1
ATOM 860 O O . LYS A 1 98 ? -20.978 4.172 4.651 1.00 82.31 98 LYS A O 1
ATOM 865 N N . ASN A 1 99 ? -19.726 5.898 3.935 1.00 83.31 99 ASN A N 1
ATOM 866 C CA . ASN A 1 99 ? -19.814 5.605 2.507 1.00 83.31 99 ASN A CA 1
ATOM 867 C C . ASN A 1 99 ? -18.591 4.822 1.996 1.00 83.31 99 ASN A C 1
ATOM 869 O O . ASN A 1 99 ? -18.332 4.777 0.792 1.00 83.31 99 ASN A O 1
ATOM 873 N N . LEU A 1 100 ? -17.790 4.235 2.895 1.00 83.94 100 LEU A N 1
ATOM 874 C CA . LEU A 1 100 ? -16.631 3.446 2.501 1.00 83.94 100 LEU A CA 1
ATOM 875 C C . LEU A 1 100 ? -17.077 2.097 1.926 1.00 83.94 100 LEU A C 1
ATOM 877 O O . LEU A 1 100 ? -17.423 1.169 2.653 1.00 83.94 100 LEU A O 1
ATOM 881 N N . GLU A 1 101 ? -16.992 1.973 0.608 1.00 84.75 101 GLU A N 1
ATOM 882 C CA . GLU A 1 101 ? -17.100 0.685 -0.066 1.00 84.75 101 GLU A CA 1
ATOM 883 C C . GLU A 1 101 ? -15.817 -0.124 0.136 1.00 84.75 101 GLU A C 1
ATOM 885 O O . GLU A 1 101 ? -14.714 0.342 -0.169 1.00 84.75 101 GLU A O 1
ATOM 890 N N . LEU A 1 102 ? -15.972 -1.333 0.678 1.00 89.31 102 LEU A N 1
ATOM 891 C CA . LEU A 1 102 ? -14.866 -2.246 0.925 1.00 89.31 102 LEU A CA 1
ATOM 892 C C . LEU A 1 102 ? -14.699 -3.200 -0.254 1.00 89.31 102 LEU A C 1
ATOM 894 O O . LEU A 1 102 ? -15.596 -3.986 -0.557 1.00 89.31 102 LEU A O 1
ATOM 898 N N . ASP A 1 103 ? -13.524 -3.180 -0.869 1.00 91.62 103 ASP A N 1
ATOM 899 C CA . ASP A 1 103 ? -13.137 -4.142 -1.887 1.00 91.62 103 ASP A CA 1
ATOM 900 C C . ASP A 1 103 ? -12.372 -5.309 -1.240 1.00 91.62 103 ASP A C 1
ATOM 902 O O . ASP A 1 103 ? -11.370 -5.091 -0.548 1.00 91.62 103 ASP A O 1
ATOM 906 N N . PRO A 1 104 ? -12.789 -6.569 -1.455 1.00 89.75 104 PRO A N 1
ATOM 907 C CA . PRO A 1 104 ? -12.086 -7.725 -0.902 1.00 89.75 104 PRO A CA 1
ATOM 908 C C . PRO A 1 104 ? -10.639 -7.854 -1.408 1.00 89.75 104 PRO A C 1
ATOM 910 O O . PRO A 1 104 ? -9.813 -8.462 -0.727 1.00 89.75 104 PRO A O 1
ATOM 913 N N . ARG A 1 105 ? -10.306 -7.261 -2.563 1.00 92.81 105 ARG A N 1
ATOM 914 C CA . ARG A 1 105 ? -8.953 -7.272 -3.148 1.00 92.81 105 ARG A CA 1
ATOM 915 C C . ARG A 1 105 ? -8.011 -6.271 -2.490 1.00 92.81 105 ARG A C 1
ATOM 917 O O . ARG A 1 105 ? -6.796 -6.402 -2.621 1.00 92.81 105 ARG A O 1
ATOM 924 N N . ALA A 1 106 ? -8.552 -5.298 -1.756 1.00 94.38 106 ALA A N 1
ATOM 925 C CA . ALA A 1 106 ? -7.785 -4.210 -1.166 1.00 94.38 106 ALA A CA 1
ATOM 926 C C . ALA A 1 106 ? -6.642 -4.710 -0.275 1.00 94.38 106 ALA A C 1
ATOM 928 O O . ALA A 1 106 ? -5.532 -4.194 -0.340 1.00 94.38 106 ALA A O 1
ATOM 929 N N . ARG A 1 107 ? -6.889 -5.760 0.519 1.00 94.12 107 ARG A N 1
ATOM 930 C CA . ARG A 1 107 ? -5.868 -6.336 1.405 1.00 94.12 107 ARG A CA 1
ATOM 931 C C . ARG A 1 107 ? -4.666 -6.869 0.630 1.00 94.12 107 ARG A C 1
ATOM 933 O O . ARG A 1 107 ? -3.534 -6.589 1.005 1.00 94.12 107 ARG A O 1
ATOM 940 N N . GLU A 1 108 ? -4.912 -7.672 -0.399 1.00 94.81 108 GLU A N 1
ATOM 941 C CA . GLU A 1 108 ? -3.837 -8.283 -1.184 1.00 94.81 108 GLU A CA 1
ATOM 942 C C . GLU A 1 108 ? -3.054 -7.217 -1.951 1.00 94.81 108 GLU A C 1
ATOM 944 O O . GLU A 1 108 ? -1.826 -7.231 -1.941 1.00 94.81 108 GLU A O 1
ATOM 949 N N . PHE A 1 109 ? -3.758 -6.234 -2.517 1.00 96.12 109 PHE A N 1
ATOM 950 C CA . PHE A 1 109 ? -3.130 -5.091 -3.166 1.00 96.12 109 PHE A CA 1
ATOM 951 C C . PHE A 1 109 ? -2.206 -4.316 -2.217 1.00 96.12 109 PHE A C 1
ATOM 953 O O . PHE A 1 109 ? -1.047 -4.092 -2.551 1.00 96.12 109 PHE A O 1
ATOM 960 N N . SER A 1 110 ? -2.673 -3.957 -1.019 1.00 95.56 110 SER A N 1
ATOM 961 C CA . SER A 1 110 ? -1.859 -3.206 -0.056 1.00 95.56 110 SER A CA 1
ATOM 962 C C . SER A 1 110 ? -0.606 -3.955 0.381 1.00 95.56 110 SER A C 1
ATOM 964 O O . SER A 1 110 ? 0.437 -3.331 0.512 1.00 95.56 110 SER A O 1
ATOM 966 N N . ILE A 1 111 ? -0.672 -5.281 0.537 1.00 95.75 111 ILE A N 1
ATOM 967 C CA . ILE A 1 111 ? 0.514 -6.101 0.835 1.00 95.75 111 ILE A CA 1
ATOM 968 C C . ILE A 1 111 ? 1.536 -6.013 -0.305 1.00 95.75 111 ILE A C 1
ATOM 970 O O . ILE A 1 111 ? 2.737 -5.933 -0.062 1.00 95.75 111 ILE A O 1
ATOM 974 N N . LEU A 1 112 ? 1.085 -6.044 -1.558 1.00 97.00 112 LEU A N 1
ATOM 975 C CA . LEU A 1 112 ? 1.989 -5.942 -2.704 1.00 97.00 112 LEU A CA 1
ATOM 976 C C . LEU A 1 112 ? 2.634 -4.563 -2.809 1.00 97.00 112 LEU A C 1
ATOM 978 O O . LEU A 1 112 ? 3.831 -4.488 -3.070 1.00 97.00 112 LEU A O 1
ATOM 982 N N . ILE A 1 113 ? 1.865 -3.501 -2.568 1.00 96.75 113 ILE A N 1
ATOM 983 C CA . ILE A 1 113 ? 2.392 -2.137 -2.567 1.00 96.75 113 ILE A CA 1
ATOM 984 C C . ILE A 1 113 ? 3.362 -1.913 -1.407 1.00 96.75 113 ILE A C 1
ATOM 986 O O . ILE A 1 113 ? 4.409 -1.326 -1.625 1.00 96.75 113 ILE A O 1
ATOM 990 N N . ASP A 1 114 ? 3.081 -2.413 -0.205 1.00 95.81 114 ASP A N 1
ATOM 991 C CA . ASP A 1 114 ? 3.989 -2.252 0.939 1.00 95.81 114 ASP A CA 1
ATOM 992 C C . ASP A 1 114 ? 5.343 -2.946 0.708 1.00 95.81 114 ASP A C 1
ATOM 994 O O . ASP A 1 114 ? 6.397 -2.370 0.977 1.00 95.81 114 ASP A O 1
ATOM 998 N N . ASN A 1 115 ? 5.325 -4.140 0.102 1.00 96.69 115 ASN A N 1
ATOM 999 C CA . ASN A 1 115 ? 6.551 -4.818 -0.328 1.00 96.69 115 ASN A CA 1
ATOM 1000 C C . ASN A 1 115 ? 7.293 -4.029 -1.414 1.00 96.69 115 ASN A C 1
ATOM 1002 O O . ASN A 1 115 ? 8.512 -3.938 -1.361 1.00 96.69 115 ASN A O 1
ATOM 1006 N N . LEU A 1 116 ? 6.572 -3.465 -2.387 1.00 97.38 116 LEU A N 1
ATOM 1007 C CA . LEU A 1 116 ? 7.177 -2.674 -3.457 1.00 97.38 116 LEU A CA 1
ATOM 1008 C C . LEU A 1 116 ? 7.816 -1.386 -2.928 1.00 97.38 116 LEU A C 1
ATOM 1010 O O . LEU A 1 116 ? 8.919 -1.051 -3.337 1.00 97.38 116 LEU A O 1
ATOM 1014 N N . CYS A 1 117 ? 7.144 -0.685 -2.013 1.00 95.81 117 CYS A N 1
ATOM 1015 C CA . CYS A 1 117 ? 7.719 0.469 -1.329 1.00 95.81 117 CYS A CA 1
ATOM 1016 C C . CYS A 1 117 ? 8.983 0.048 -0.576 1.00 95.81 117 CYS A C 1
ATOM 1018 O O . CYS A 1 117 ? 10.021 0.651 -0.774 1.00 95.81 117 CYS A O 1
ATOM 1020 N N . SER A 1 118 ? 8.935 -1.055 0.179 1.00 96.62 118 SER A N 1
ATOM 1021 C CA . SER A 1 118 ? 10.123 -1.578 0.869 1.00 96.62 118 SER A CA 1
ATOM 1022 C C . SER A 1 118 ? 11.270 -1.916 -0.091 1.00 96.62 118 SER A C 1
ATOM 1024 O O . SER A 1 118 ? 12.427 -1.717 0.257 1.00 96.62 118 SER A O 1
ATOM 1026 N N . ASP A 1 119 ? 10.967 -2.424 -1.290 1.00 97.19 119 ASP A N 1
ATOM 1027 C CA . ASP A 1 119 ? 11.976 -2.668 -2.325 1.00 97.19 119 ASP A CA 1
ATOM 1028 C C . ASP A 1 119 ? 12.577 -1.344 -2.849 1.00 97.19 119 ASP A C 1
ATOM 1030 O O . ASP A 1 119 ? 13.779 -1.273 -3.083 1.00 97.19 119 ASP A O 1
ATOM 1034 N N . ALA A 1 120 ? 11.771 -0.287 -2.993 1.00 96.12 120 ALA A N 1
ATOM 1035 C CA . ALA A 1 120 ? 12.242 1.047 -3.372 1.00 96.12 120 ALA A CA 1
ATOM 1036 C C . ALA A 1 120 ? 13.062 1.732 -2.258 1.00 96.12 120 ALA A C 1
ATOM 1038 O O . ALA A 1 120 ? 13.984 2.480 -2.553 1.00 96.12 120 ALA A O 1
ATOM 1039 N N . ASP A 1 121 ? 12.775 1.457 -0.981 1.00 94.81 121 ASP A N 1
ATOM 1040 C CA . ASP A 1 121 ? 13.513 2.010 0.170 1.00 94.81 121 ASP A CA 1
ATOM 1041 C C . ASP A 1 121 ? 14.960 1.519 0.237 1.00 94.81 121 ASP A C 1
ATOM 1043 O O . ASP A 1 121 ? 15.836 2.210 0.755 1.00 94.81 121 ASP A O 1
ATOM 1047 N N . VAL A 1 122 ? 15.189 0.291 -0.229 1.00 95.88 122 VAL A N 1
ATOM 1048 C CA . VAL A 1 122 ? 16.496 -0.377 -0.184 1.00 95.88 122 VAL A CA 1
ATOM 1049 C C . VAL A 1 122 ? 17.216 -0.342 -1.530 1.00 95.88 122 VAL A C 1
ATOM 1051 O O . VAL A 1 122 ? 18.295 -0.911 -1.645 1.00 95.88 122 VAL A O 1
ATOM 1054 N N . PHE A 1 123 ? 16.625 0.284 -2.548 1.00 96.00 123 PHE A N 1
ATOM 1055 C CA . PHE A 1 123 ? 17.268 0.498 -3.840 1.00 96.00 123 PHE A CA 1
ATOM 1056 C C . PHE A 1 123 ? 18.523 1.370 -3.680 1.00 96.00 123 PHE A C 1
ATOM 1058 O O . PHE A 1 123 ? 18.507 2.385 -2.982 1.00 96.00 123 PHE A O 1
ATOM 1065 N N . GLU A 1 124 ? 19.605 0.975 -4.351 1.00 95.38 124 GLU A N 1
ATOM 1066 C CA . GLU A 1 124 ? 20.880 1.689 -4.336 1.00 95.38 124 GLU A CA 1
ATOM 1067 C C . GLU A 1 124 ? 21.129 2.337 -5.712 1.00 95.38 124 GLU A C 1
ATOM 1069 O O . GLU A 1 124 ? 21.491 1.634 -6.659 1.00 95.38 124 GLU A O 1
ATOM 1074 N N . PRO A 1 125 ? 20.966 3.669 -5.859 1.00 91.44 125 PRO A N 1
ATOM 1075 C CA . PRO A 1 125 ? 21.079 4.344 -7.158 1.00 91.44 125 PRO A CA 1
ATOM 1076 C C . PRO A 1 125 ? 22.492 4.328 -7.745 1.00 91.44 125 PRO A C 1
ATOM 1078 O O . PRO A 1 125 ? 22.665 4.441 -8.955 1.00 91.44 125 PRO A O 1
ATOM 1081 N N . GLU A 1 126 ? 23.507 4.160 -6.899 1.00 92.75 126 GLU A N 1
ATOM 1082 C CA . GLU A 1 126 ? 24.908 4.100 -7.318 1.00 92.75 126 GLU A CA 1
ATOM 1083 C C . GLU A 1 126 ? 25.359 2.679 -7.702 1.00 92.75 126 GLU A C 1
ATOM 1085 O O . GLU A 1 126 ? 26.450 2.513 -8.254 1.00 92.75 126 GLU A O 1
ATOM 1090 N N . ALA A 1 127 ? 24.537 1.655 -7.434 1.00 93.12 127 ALA A N 1
ATOM 1091 C CA . ALA A 1 127 ? 24.882 0.266 -7.701 1.00 93.12 127 ALA A CA 1
ATOM 1092 C C . ALA A 1 127 ? 24.885 -0.031 -9.208 1.00 93.12 127 ALA A C 1
ATOM 1094 O O . ALA A 1 127 ? 23.907 0.198 -9.925 1.00 93.12 127 ALA A O 1
ATOM 1095 N N . ASN A 1 128 ? 25.981 -0.606 -9.701 1.00 90.94 128 ASN A N 1
ATOM 1096 C CA . ASN A 1 128 ? 26.089 -1.028 -11.095 1.00 90.94 128 ASN A CA 1
ATOM 1097 C C . ASN A 1 128 ? 25.336 -2.347 -11.368 1.00 90.94 128 ASN A C 1
ATOM 1099 O O . ASN A 1 128 ? 24.878 -3.035 -10.458 1.00 90.94 128 ASN A O 1
ATOM 1103 N N . GLU A 1 129 ? 25.235 -2.753 -12.639 1.00 87.38 129 GLU A N 1
ATOM 1104 C CA . GLU A 1 129 ? 24.444 -3.924 -13.064 1.00 87.38 129 GLU A CA 1
ATOM 1105 C C . GLU A 1 129 ? 24.842 -5.269 -12.419 1.00 87.38 129 GLU A C 1
ATOM 1107 O O . GLU A 1 129 ? 24.032 -6.203 -12.406 1.00 87.38 129 GLU A O 1
ATOM 1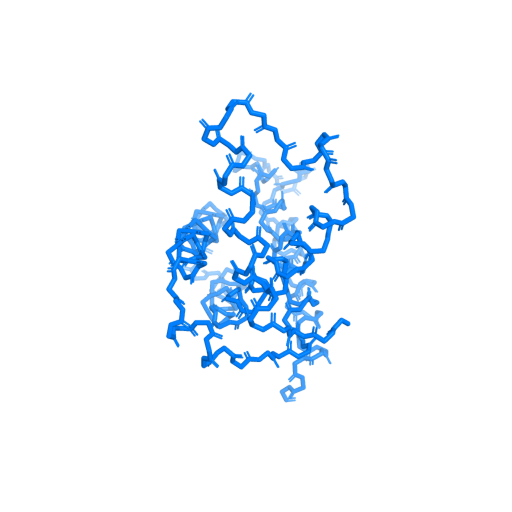112 N N . ASN A 1 130 ? 26.065 -5.386 -11.892 1.00 89.88 130 ASN A N 1
ATOM 1113 C CA . ASN A 1 130 ? 26.556 -6.595 -11.221 1.00 89.88 130 ASN A CA 1
ATOM 1114 C C . ASN A 1 130 ? 26.418 -6.539 -9.693 1.00 89.88 130 ASN A C 1
ATOM 1116 O O . ASN A 1 130 ? 26.658 -7.543 -9.020 1.00 89.88 130 ASN A O 1
ATOM 1120 N N . GLU A 1 131 ? 26.056 -5.382 -9.146 1.00 91.56 131 GLU A N 1
ATOM 1121 C CA . GLU A 1 131 ? 25.841 -5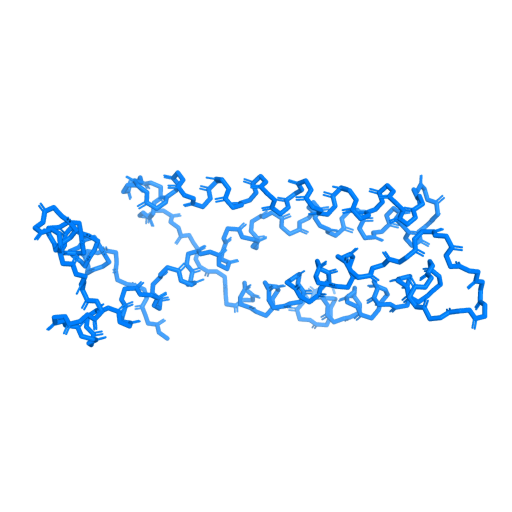.164 -7.720 1.00 91.56 131 GLU A CA 1
ATOM 1122 C C . GLU A 1 131 ? 24.379 -5.449 -7.340 1.00 91.56 131 GLU A C 1
ATOM 1124 O O . GLU A 1 131 ? 23.480 -5.377 -8.182 1.00 91.56 131 GLU A O 1
ATOM 1129 N N . PRO A 1 132 ? 24.108 -5.860 -6.091 1.00 93.38 132 PRO A N 1
ATOM 1130 C CA . PRO A 1 132 ? 22.741 -6.079 -5.639 1.00 93.38 132 PRO A CA 1
ATOM 1131 C C . PRO A 1 132 ? 21.963 -4.755 -5.601 1.00 93.38 132 PRO A C 1
ATOM 1133 O O . PRO A 1 132 ? 22.550 -3.683 -5.582 1.00 93.38 132 PRO A O 1
ATOM 1136 N N . LEU A 1 133 ? 20.630 -4.845 -5.562 1.00 95.75 133 LEU A N 1
ATOM 1137 C CA . LEU A 1 133 ? 19.735 -3.698 -5.332 1.00 95.75 133 LEU A CA 1
ATOM 1138 C C . LEU A 1 133 ? 19.836 -2.559 -6.365 1.00 95.75 133 LEU A C 1
ATOM 1140 O O . LEU A 1 133 ? 19.338 -1.468 -6.117 1.00 95.75 133 LEU A O 1
ATOM 1144 N N . ASN A 1 134 ? 20.416 -2.828 -7.535 1.00 96.62 134 ASN A N 1
ATOM 1145 C CA . ASN A 1 134 ? 20.472 -1.900 -8.663 1.00 96.62 134 ASN A CA 1
ATOM 1146 C C . ASN A 1 134 ? 19.118 -1.745 -9.389 1.00 96.62 134 ASN A C 1
ATOM 1148 O O . ASN A 1 134 ? 18.124 -2.415 -9.085 1.00 96.62 134 ASN A O 1
ATOM 1152 N N . GLU A 1 135 ? 19.085 -0.901 -10.423 1.00 96.81 135 GLU A N 1
ATOM 1153 C CA . GLU A 1 135 ? 17.872 -0.639 -11.208 1.00 96.81 135 GLU A CA 1
ATOM 1154 C C . GLU A 1 135 ? 17.287 -1.906 -11.848 1.00 96.81 135 GLU A C 1
ATOM 1156 O O . GLU A 1 135 ? 16.069 -2.095 -11.856 1.00 96.81 135 GLU A O 1
ATOM 1161 N N . LYS A 1 136 ? 18.129 -2.805 -12.369 1.00 96.31 136 LYS A N 1
ATOM 1162 C CA . LYS A 1 136 ? 17.656 -4.049 -12.990 1.00 96.31 136 LYS A CA 1
ATOM 1163 C C . LYS A 1 136 ? 16.921 -4.920 -11.975 1.00 96.31 136 LYS A C 1
ATOM 1165 O O . LYS A 1 136 ? 15.853 -5.452 -12.285 1.00 96.31 136 LYS A O 1
ATOM 1170 N N . TRP A 1 137 ? 17.467 -5.038 -10.766 1.00 97.62 137 TRP A N 1
ATOM 1171 C CA . TRP A 1 137 ? 16.804 -5.724 -9.665 1.00 97.62 137 TRP A CA 1
ATOM 1172 C C . TRP A 1 137 ? 15.448 -5.079 -9.359 1.00 97.62 137 TRP A C 1
ATOM 1174 O O . TRP A 1 137 ? 14.442 -5.792 -9.312 1.00 97.62 137 TRP A O 1
ATOM 1184 N N . LEU A 1 138 ? 15.384 -3.749 -9.240 1.00 98.00 138 LEU A N 1
ATOM 1185 C CA . LEU A 1 138 ? 14.130 -3.047 -8.957 1.00 98.00 138 LEU A CA 1
ATOM 1186 C C . LEU A 1 138 ? 13.103 -3.235 -10.088 1.00 98.00 138 LEU A C 1
ATOM 1188 O O . LEU A 1 138 ? 11.943 -3.554 -9.817 1.00 98.00 138 LEU A O 1
ATOM 1192 N N . LYS A 1 139 ? 13.524 -3.158 -11.359 1.00 97.81 139 LYS A N 1
ATOM 1193 C CA . LYS A 1 139 ? 12.683 -3.471 -12.530 1.00 97.81 139 LYS A CA 1
ATOM 1194 C C . LYS A 1 139 ? 12.106 -4.886 -12.441 1.00 97.81 139 LYS A C 1
ATOM 1196 O O . LYS A 1 139 ? 10.916 -5.080 -12.699 1.00 97.81 139 LYS A O 1
ATOM 1201 N N . ASP A 1 140 ? 12.897 -5.879 -12.041 1.00 97.88 140 ASP A N 1
ATOM 1202 C CA . ASP A 1 140 ? 12.417 -7.257 -11.877 1.00 97.88 140 ASP A CA 1
ATOM 1203 C C . ASP A 1 140 ? 11.412 -7.391 -10.719 1.00 97.88 140 ASP A C 1
ATOM 1205 O O . ASP A 1 140 ? 10.416 -8.118 -10.838 1.00 97.88 140 ASP A O 1
ATOM 1209 N N . ARG A 1 141 ? 11.608 -6.666 -9.610 1.00 98.19 141 ARG A N 1
ATOM 1210 C CA . ARG A 1 141 ? 10.627 -6.590 -8.511 1.00 98.19 141 ARG A CA 1
ATOM 1211 C C . ARG A 1 141 ? 9.309 -5.981 -8.983 1.00 98.19 141 ARG A C 1
ATOM 1213 O O . ARG A 1 141 ? 8.252 -6.574 -8.755 1.00 98.19 141 ARG A O 1
ATOM 1220 N N . VAL A 1 142 ? 9.368 -4.876 -9.721 1.00 98.38 142 VAL A N 1
ATOM 1221 C CA . VAL A 1 142 ? 8.192 -4.192 -10.277 1.00 98.38 142 VAL A CA 1
ATOM 1222 C C . VAL A 1 142 ? 7.435 -5.089 -11.255 1.00 98.38 142 VAL A C 1
ATOM 1224 O O . VAL A 1 142 ? 6.227 -5.273 -11.094 1.00 98.38 142 VAL A O 1
ATOM 1227 N N . LYS A 1 143 ? 8.122 -5.746 -12.201 1.00 98.19 143 LYS A N 1
ATOM 1228 C CA . LYS A 1 143 ? 7.498 -6.716 -13.126 1.00 98.19 143 LYS A CA 1
ATOM 1229 C C . LYS A 1 143 ? 6.767 -7.825 -12.374 1.00 98.19 143 LYS A C 1
ATOM 1231 O O . LYS A 1 143 ? 5.617 -8.139 -12.683 1.00 98.19 143 LYS A O 1
ATOM 1236 N N . ASN A 1 144 ? 7.410 -8.402 -11.360 1.00 97.69 144 ASN A N 1
ATOM 1237 C CA . ASN A 1 144 ? 6.803 -9.447 -10.539 1.00 97.69 144 ASN A CA 1
ATOM 1238 C C . ASN A 1 144 ? 5.562 -8.948 -9.784 1.00 97.69 144 ASN A C 1
ATOM 1240 O O . ASN A 1 144 ? 4.572 -9.677 -9.682 1.00 97.69 144 ASN A O 1
ATOM 1244 N N . THR A 1 145 ? 5.593 -7.719 -9.273 1.00 97.44 145 THR A N 1
ATOM 1245 C CA . THR A 1 145 ? 4.449 -7.091 -8.603 1.00 97.44 145 THR A CA 1
ATOM 1246 C C . THR A 1 145 ? 3.295 -6.842 -9.573 1.00 97.44 145 THR A C 1
ATOM 1248 O O . THR A 1 145 ? 2.173 -7.256 -9.274 1.00 97.44 145 THR A O 1
ATOM 1251 N N . ILE A 1 146 ? 3.554 -6.296 -10.767 1.00 96.81 146 ILE A N 1
ATOM 1252 C CA . ILE A 1 146 ? 2.545 -6.122 -11.828 1.00 96.81 146 ILE A CA 1
ATOM 1253 C C . ILE A 1 146 ? 1.872 -7.459 -12.160 1.00 96.81 146 ILE A C 1
ATOM 1255 O O . ILE A 1 146 ? 0.645 -7.545 -12.173 1.00 96.81 146 ILE A O 1
ATOM 1259 N N . LEU A 1 147 ? 2.652 -8.527 -12.368 1.00 95.94 147 LEU A N 1
ATOM 1260 C CA . LEU A 1 147 ? 2.111 -9.855 -12.682 1.00 95.94 147 LEU A CA 1
ATOM 1261 C C . LEU A 1 147 ? 1.191 -10.389 -11.576 1.00 95.94 147 LEU A C 1
ATOM 1263 O O . LEU A 1 147 ? 0.171 -11.018 -11.864 1.00 95.94 147 LEU A O 1
ATOM 1267 N N . LYS A 1 148 ? 1.534 -10.159 -10.303 1.00 95.56 148 LYS A N 1
ATOM 1268 C CA . LYS A 1 148 ? 0.668 -10.531 -9.174 1.00 95.56 148 LYS A CA 1
ATOM 1269 C C . LYS A 1 148 ? -0.615 -9.701 -9.179 1.00 95.56 148 LYS A C 1
ATOM 1271 O O . LYS A 1 148 ? -1.688 -10.285 -9.075 1.00 95.56 148 LYS A O 1
ATOM 1276 N N . ILE A 1 149 ? -0.511 -8.386 -9.385 1.00 94.69 149 ILE A N 1
ATOM 1277 C CA . ILE A 1 149 ? -1.656 -7.471 -9.494 1.00 94.69 149 ILE A CA 1
ATOM 1278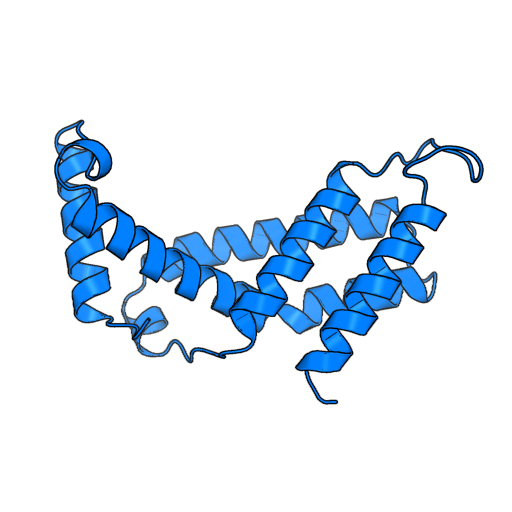 C C . ILE A 1 149 ? -2.624 -7.923 -10.589 1.00 94.69 149 ILE A C 1
ATOM 1280 O O . ILE A 1 149 ? -3.813 -8.106 -10.331 1.00 94.69 149 ILE A O 1
ATOM 1284 N N . GLN A 1 150 ? -2.121 -8.194 -11.792 1.00 92.25 150 GLN A N 1
ATOM 1285 C CA . GLN A 1 150 ? -2.940 -8.640 -12.919 1.00 92.25 150 GLN A CA 1
ATOM 1286 C C . GLN A 1 150 ? -3.724 -9.925 -12.610 1.00 92.25 150 GLN A C 1
ATOM 1288 O O . GLN A 1 150 ? -4.904 -10.022 -12.954 1.00 92.25 150 GLN A O 1
ATOM 1293 N N . LYS A 1 151 ? -3.108 -10.891 -11.911 1.00 88.56 151 LYS A N 1
ATOM 1294 C CA . LYS A 1 151 ? -3.738 -12.183 -11.588 1.00 88.56 151 LYS A CA 1
ATOM 1295 C C . LYS A 1 151 ? -5.004 -12.053 -10.740 1.00 88.56 151 LYS A C 1
ATOM 1297 O O . LYS A 1 151 ? -5.966 -12.769 -11.013 1.00 88.56 151 LYS A O 1
ATOM 1302 N N . PHE A 1 152 ? -5.033 -11.175 -9.735 1.00 85.06 152 PHE A N 1
ATOM 1303 C CA . PHE A 1 152 ? -6.227 -11.017 -8.887 1.00 85.06 152 PHE A CA 1
ATOM 1304 C C . PHE A 1 152 ? -7.128 -9.849 -9.308 1.00 85.06 152 PHE A C 1
ATOM 1306 O O . PHE A 1 152 ? -8.289 -9.798 -8.894 1.00 85.06 152 PHE A O 1
ATOM 1313 N N . MET A 1 153 ? -6.645 -8.928 -10.150 1.00 79.88 153 MET A N 1
ATOM 1314 C CA . MET A 1 153 ? -7.475 -7.841 -10.673 1.00 79.88 153 MET A CA 1
ATOM 1315 C C . MET A 1 153 ? -8.436 -8.273 -11.788 1.00 79.88 153 MET A C 1
ATOM 1317 O O . MET A 1 153 ? -9.446 -7.590 -11.945 1.00 79.88 153 MET A O 1
ATOM 1321 N N . LYS A 1 154 ? -8.194 -9.410 -12.468 1.00 63.53 154 LYS A N 1
ATOM 1322 C CA . LYS A 1 154 ? -8.995 -9.905 -13.611 1.00 63.53 154 LYS A CA 1
ATOM 1323 C C . LYS A 1 154 ? -9.302 -8.783 -14.614 1.00 63.53 154 LYS A C 1
ATOM 1325 O O . LYS A 1 154 ? -10.453 -8.366 -14.740 1.00 63.53 154 LYS A O 1
ATOM 1330 N N . PHE A 1 155 ? -8.260 -8.276 -15.263 1.00 53.16 155 PHE A N 1
ATOM 1331 C CA . PHE A 1 155 ? -8.440 -7.514 -16.499 1.00 53.16 155 PHE A CA 1
ATOM 1332 C C . PHE A 1 155 ? -8.877 -8.444 -17.632 1.00 53.16 155 PHE A C 1
ATOM 1334 O O . PHE A 1 155 ? -8.442 -9.621 -17.615 1.00 53.16 155 PHE A O 1
#

Foldseek 3Di:
DDADLVLLVVLVVVQVVCVVVVHGCCVVPVPSVVVNVVNLLQLLLLLCVVCVVQLVVLLVCPLVVVDALLRSLVSLVVSVVVSVVVSVVQSVDSVSVVPRDGDPCSNVLVVLSVVLNVLSVQADDPDDPVGPNYRVNNNVSSVVSVVVCCVVVPD

Secondary structure (DSSP, 8-state):
----HHHHHHHHHHHHHHHHTT--HHHH-HHHHHHHHHHHHHHHHHHHHHTHHHHHHHHHHHHTTSS-HHHHHHHHHHHHHHHHHHHHHHTT-HHHHHT-PPPTTHHHHHHHHHHHHHHHHT--TT--TTSTTSHHHHHHHHHHHHHHHHHHHT-

pLDDT: mean 92.48, std 6.73, range [53.16, 98.62]

Organism: NCBI:txid1458866

Sequence (155 aa):
MHYNLEKFFKLVKQSDNFRSQNTSMYHEDKTDFFELLSYQIVICNNIFWKERFKFITEMYKFINEEIDAEEFSNEIWGIRNYTMSTIEEFKKDFEKLKNLELDPRAREFSILIDNLCSDADVFEPEANENEPLNEKWLKDRVKNTILKIQKFMKF